Protein AF-A0A2P8VNL7-F1 (afdb_monomer)

Structure (mmCIF, N/CA/C/O backbone):
data_AF-A0A2P8VNL7-F1
#
_entry.id   AF-A0A2P8VNL7-F1
#
loop_
_atom_site.group_PDB
_atom_site.id
_atom_site.type_symbol
_atom_site.label_atom_id
_atom_site.label_alt_id
_atom_site.label_comp_id
_atom_site.label_asym_id
_atom_site.label_entity_id
_atom_site.label_seq_id
_atom_site.pdbx_PDB_ins_code
_atom_site.Cartn_x
_atom_site.Cartn_y
_atom_site.Cartn_z
_atom_site.occupancy
_atom_site.B_iso_or_equiv
_atom_site.auth_seq_id
_atom_site.auth_comp_id
_atom_site.auth_asym_id
_atom_site.auth_atom_id
_atom_site.pdbx_PDB_model_num
ATOM 1 N N . LEU A 1 1 ? 12.063 11.547 -8.878 1.00 63.16 1 LEU A N 1
ATOM 2 C CA . LEU A 1 1 ? 10.692 11.037 -8.623 1.00 63.16 1 LEU A CA 1
ATOM 3 C C . LEU A 1 1 ? 10.679 9.542 -8.289 1.00 63.16 1 LEU A C 1
ATOM 5 O O . LEU A 1 1 ? 10.219 9.213 -7.208 1.00 63.16 1 LEU A O 1
ATOM 9 N N . LEU A 1 2 ? 11.238 8.652 -9.124 1.00 71.00 2 LEU A N 1
ATOM 10 C CA . LEU A 1 2 ? 11.201 7.195 -8.876 1.00 71.00 2 LEU A CA 1
ATOM 11 C C . LEU A 1 2 ? 11.863 6.757 -7.552 1.00 71.00 2 LEU A C 1
ATOM 13 O O . LEU A 1 2 ? 11.246 6.028 -6.787 1.00 71.00 2 LEU A O 1
ATOM 17 N N . GLY A 1 3 ? 13.064 7.257 -7.230 1.00 72.56 3 GLY A N 1
ATOM 18 C CA . GLY A 1 3 ? 13.757 6.897 -5.979 1.00 72.56 3 GLY A CA 1
ATOM 19 C C . GLY A 1 3 ? 13.000 7.307 -4.708 1.00 72.56 3 GLY A C 1
ATOM 20 O O . GLY A 1 3 ? 12.830 6.500 -3.801 1.00 72.56 3 GLY A O 1
ATOM 21 N N . LEU A 1 4 ? 12.465 8.533 -4.665 1.00 81.38 4 LEU A N 1
ATOM 22 C CA . LEU A 1 4 ? 11.640 9.005 -3.542 1.00 81.38 4 LEU A CA 1
ATOM 23 C C . LEU A 1 4 ? 10.313 8.235 -3.436 1.00 81.38 4 LEU A C 1
ATOM 25 O O . LEU A 1 4 ? 9.850 7.958 -2.331 1.00 81.38 4 LEU A O 1
ATOM 29 N N . GLY A 1 5 ? 9.723 7.852 -4.573 1.00 82.56 5 GLY A N 1
ATOM 30 C CA . GLY A 1 5 ? 8.526 7.010 -4.614 1.00 82.56 5 GLY A CA 1
ATOM 31 C C . GLY A 1 5 ? 8.760 5.626 -4.004 1.00 82.56 5 GLY A C 1
ATOM 32 O O . GLY A 1 5 ? 7.959 5.166 -3.199 1.00 82.56 5 GLY A O 1
ATOM 33 N N . VAL A 1 6 ? 9.891 4.984 -4.311 1.00 82.12 6 VAL A N 1
ATOM 34 C CA . VAL A 1 6 ? 10.242 3.678 -3.726 1.00 82.12 6 VAL A CA 1
ATOM 35 C C . VAL A 1 6 ? 10.496 3.794 -2.222 1.00 82.12 6 VAL A C 1
ATOM 37 O O . VAL A 1 6 ? 9.969 2.994 -1.455 1.00 82.12 6 VAL A O 1
ATOM 40 N N . LEU A 1 7 ? 11.247 4.808 -1.780 1.00 87.19 7 LEU A N 1
ATOM 41 C CA . LEU A 1 7 ? 11.527 5.009 -0.353 1.00 87.19 7 LEU A CA 1
ATOM 42 C C . LEU A 1 7 ? 10.249 5.259 0.457 1.00 87.19 7 LEU A C 1
ATOM 44 O O . LEU A 1 7 ? 10.055 4.650 1.508 1.00 87.19 7 LEU A O 1
ATOM 48 N N . SER A 1 8 ? 9.357 6.113 -0.049 1.00 88.44 8 SER A N 1
ATOM 49 C CA . SER A 1 8 ? 8.062 6.364 0.593 1.00 88.44 8 SER A CA 1
ATOM 50 C C . SER A 1 8 ? 7.165 5.123 0.597 1.00 88.44 8 SER A C 1
ATOM 52 O O . SER A 1 8 ? 6.529 4.852 1.613 1.00 88.44 8 SER A O 1
ATOM 54 N N . ALA A 1 9 ? 7.168 4.320 -0.472 1.00 86.88 9 ALA A N 1
ATOM 55 C CA . ALA A 1 9 ? 6.425 3.061 -0.524 1.00 86.88 9 ALA A CA 1
ATOM 56 C C . ALA A 1 9 ? 6.937 2.030 0.497 1.00 86.88 9 ALA A C 1
ATOM 58 O O . ALA A 1 9 ? 6.132 1.367 1.148 1.00 86.88 9 ALA A O 1
ATOM 59 N N . ILE A 1 10 ? 8.258 1.926 0.684 1.00 88.62 10 ILE A N 1
ATOM 60 C CA . ILE A 1 10 ? 8.861 1.060 1.709 1.00 88.62 10 ILE A CA 1
ATOM 61 C C . ILE A 1 10 ? 8.469 1.538 3.110 1.00 88.62 10 ILE A C 1
ATOM 63 O O . ILE A 1 10 ? 8.011 0.733 3.919 1.00 88.62 10 ILE A O 1
ATOM 67 N N . ALA A 1 11 ? 8.602 2.837 3.391 1.00 92.94 11 ALA A N 1
ATOM 68 C CA . ALA A 1 11 ? 8.217 3.400 4.683 1.00 92.94 11 ALA A CA 1
ATOM 69 C C . ALA A 1 11 ? 6.728 3.152 4.986 1.00 92.94 11 ALA A C 1
ATOM 71 O O . ALA A 1 11 ? 6.388 2.678 6.068 1.00 92.94 11 ALA A O 1
ATOM 72 N N . ALA A 1 12 ? 5.850 3.387 4.007 1.00 90.50 12 ALA A N 1
ATOM 73 C CA . ALA A 1 12 ? 4.421 3.117 4.132 1.00 90.50 12 ALA A CA 1
ATOM 74 C C . ALA A 1 12 ? 4.126 1.627 4.374 1.00 90.50 12 ALA A C 1
ATOM 76 O O . ALA A 1 12 ? 3.293 1.299 5.216 1.00 90.50 12 ALA A O 1
ATOM 77 N N . ALA A 1 13 ? 4.826 0.721 3.684 1.00 90.50 13 ALA A N 1
ATOM 78 C CA . ALA A 1 13 ? 4.655 -0.719 3.860 1.00 90.50 13 ALA A CA 1
ATOM 79 C C . ALA A 1 13 ? 5.070 -1.192 5.260 1.00 90.50 13 ALA A C 1
ATOM 81 O O . ALA A 1 13 ? 4.379 -2.023 5.847 1.00 90.50 13 ALA A O 1
ATOM 82 N N . ILE A 1 14 ? 6.161 -0.647 5.810 1.00 94.44 14 ILE A N 1
ATOM 83 C CA . ILE A 1 14 ? 6.613 -0.959 7.173 1.00 94.44 14 ILE A CA 1
ATOM 84 C C . ILE A 1 14 ? 5.563 -0.510 8.189 1.00 94.44 14 ILE A C 1
ATOM 86 O O . ILE A 1 14 ? 5.138 -1.315 9.017 1.00 94.44 14 ILE A O 1
ATOM 90 N N . THR A 1 15 ? 5.111 0.743 8.102 1.00 93.69 15 THR A N 1
ATOM 91 C CA . THR A 1 15 ? 4.103 1.279 9.026 1.00 93.69 15 THR A CA 1
ATOM 92 C C . THR A 1 15 ? 2.782 0.515 8.917 1.00 93.69 15 THR A C 1
ATOM 94 O O . THR A 1 15 ? 2.267 0.046 9.927 1.00 93.69 15 THR A O 1
ATOM 97 N N . GLY A 1 16 ? 2.272 0.291 7.701 1.00 91.38 16 GLY A N 1
ATOM 98 C CA . GLY A 1 16 ? 1.023 -0.447 7.493 1.00 91.38 16 GLY A CA 1
ATOM 99 C C . GLY A 1 16 ? 1.092 -1.901 7.973 1.00 91.38 16 GLY A C 1
ATOM 100 O O . GLY A 1 16 ? 0.139 -2.408 8.563 1.00 91.38 16 GLY A O 1
ATOM 101 N N . MET A 1 17 ? 2.236 -2.570 7.790 1.00 93.94 17 MET A N 1
ATOM 102 C CA . MET A 1 17 ? 2.456 -3.915 8.328 1.00 93.94 17 MET A CA 1
ATOM 103 C C . MET A 1 17 ? 2.504 -3.915 9.858 1.00 93.94 17 MET A C 1
ATOM 105 O O . MET A 1 17 ? 1.885 -4.777 10.486 1.00 93.94 17 MET A O 1
ATOM 109 N N . ALA A 1 18 ? 3.202 -2.951 10.463 1.00 95.06 18 ALA A N 1
ATOM 110 C CA . ALA A 1 18 ? 3.245 -2.806 11.913 1.00 95.06 18 ALA A CA 1
ATOM 111 C C . ALA A 1 18 ? 1.834 -2.606 12.486 1.00 95.06 18 ALA A C 1
ATOM 113 O O . ALA A 1 18 ? 1.458 -3.309 13.423 1.00 95.06 18 ALA A O 1
ATOM 114 N N . ASP A 1 19 ? 1.021 -1.737 11.886 1.00 91.94 19 ASP A N 1
ATOM 115 C CA . ASP A 1 19 ? -0.367 -1.512 12.304 1.00 91.94 19 ASP A CA 1
ATOM 116 C C . ASP A 1 19 ? -1.218 -2.778 12.153 1.00 91.94 19 ASP A C 1
ATOM 118 O O . ASP A 1 19 ? -1.934 -3.174 13.075 1.00 91.94 19 ASP A O 1
ATOM 122 N N . PHE A 1 20 ? -1.105 -3.479 11.024 1.00 94.19 20 PHE A N 1
ATOM 123 C CA . PHE A 1 20 ? -1.865 -4.705 10.788 1.00 94.19 20 PHE A CA 1
ATOM 124 C C . PHE A 1 20 ? -1.529 -5.822 11.786 1.00 94.19 20 PHE A C 1
ATOM 126 O O . PHE A 1 20 ? -2.421 -6.562 12.217 1.00 94.19 20 PHE A O 1
ATOM 133 N N . ILE A 1 21 ? -0.260 -5.942 12.190 1.00 95.25 21 ILE A N 1
ATOM 134 C CA . ILE A 1 21 ? 0.195 -6.908 13.201 1.00 95.25 21 ILE A CA 1
ATOM 135 C C . ILE A 1 21 ? -0.206 -6.462 14.614 1.00 95.25 21 ILE A C 1
ATOM 137 O O . ILE A 1 21 ? -0.670 -7.282 15.413 1.00 95.25 21 ILE A O 1
ATOM 141 N N . ASN A 1 22 ? -0.092 -5.175 14.929 1.00 94.12 22 ASN A N 1
ATOM 142 C CA . ASN A 1 22 ? -0.319 -4.668 16.283 1.00 94.12 22 ASN A CA 1
ATOM 143 C C . ASN 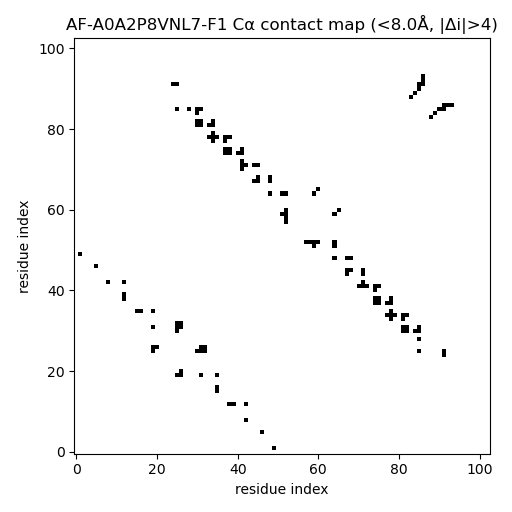A 1 22 ? -1.791 -4.382 16.600 1.00 94.12 22 ASN A C 1
ATOM 145 O O . ASN A 1 22 ? -2.138 -4.277 17.774 1.00 94.12 22 ASN A O 1
ATOM 149 N N . ILE A 1 23 ? -2.672 -4.300 15.597 1.00 93.88 23 ILE A N 1
ATOM 150 C CA . ILE A 1 23 ? -4.100 -4.012 15.782 1.00 93.88 23 ILE A CA 1
ATOM 151 C C . ILE A 1 23 ? -4.935 -5.264 15.454 1.00 93.88 23 ILE A C 1
ATOM 153 O O . ILE A 1 23 ? -5.337 -5.468 14.305 1.00 93.88 23 ILE A O 1
ATOM 157 N N . PRO A 1 24 ? -5.289 -6.103 16.451 1.00 93.38 24 PRO A N 1
ATOM 158 C CA . PRO A 1 24 ? -6.099 -7.303 16.227 1.00 93.38 24 PRO A CA 1
ATOM 159 C C . PRO A 1 24 ? -7.437 -7.014 15.541 1.00 93.38 24 PRO A C 1
ATOM 161 O O . PRO A 1 24 ? -7.885 -7.798 14.706 1.00 93.38 24 PRO A O 1
ATOM 164 N N . ARG A 1 25 ? -8.050 -5.858 15.841 1.00 93.06 25 ARG A N 1
ATOM 165 C CA . ARG A 1 25 ? -9.325 -5.428 15.241 1.00 93.06 25 ARG A CA 1
ATOM 166 C C . ARG A 1 25 ? -9.238 -5.299 13.717 1.00 93.06 25 ARG A C 1
ATOM 168 O O . ARG A 1 25 ? -10.233 -5.558 13.048 1.00 93.06 25 ARG A O 1
ATOM 175 N N . ALA A 1 26 ? -8.072 -4.949 13.162 1.00 93.56 26 ALA A N 1
ATOM 176 C CA . ALA A 1 26 ? -7.868 -4.897 11.716 1.00 93.56 26 ALA A CA 1
ATOM 177 C C . ALA A 1 26 ? -7.932 -6.306 11.102 1.00 93.56 26 ALA A C 1
ATOM 179 O O . ALA A 1 26 ? -8.626 -6.522 10.113 1.00 93.56 26 ALA A O 1
ATOM 180 N N . ARG A 1 27 ? -7.297 -7.298 11.740 1.00 95.56 27 ARG A N 1
ATOM 181 C CA . ARG A 1 27 ? -7.258 -8.694 11.255 1.00 95.56 27 ARG A CA 1
ATOM 182 C C . ARG A 1 27 ? -8.569 -9.456 11.423 1.00 95.56 27 ARG A C 1
ATOM 184 O O . ARG A 1 27 ? -8.772 -10.468 10.760 1.00 95.56 27 ARG A O 1
ATOM 191 N N . GLN A 1 28 ? -9.458 -8.980 12.290 1.00 95.56 28 GLN A N 1
ATOM 192 C CA . GLN A 1 28 ? -10.800 -9.541 12.482 1.00 95.56 28 GLN A CA 1
ATOM 193 C C . GLN A 1 28 ? -11.788 -9.127 11.380 1.00 95.56 28 GLN A C 1
ATOM 195 O O . GLN A 1 28 ? -12.925 -9.597 11.364 1.00 95.56 28 GLN A O 1
ATOM 200 N N . ARG A 1 29 ? -11.396 -8.222 10.475 1.00 94.69 29 ARG A N 1
ATOM 201 C CA . ARG A 1 29 ? -12.261 -7.698 9.414 1.00 94.69 29 ARG A CA 1
ATOM 202 C C . ARG A 1 29 ? -11.702 -8.062 8.048 1.00 94.69 29 ARG A C 1
ATOM 204 O O . ARG A 1 29 ? -10.514 -7.885 7.790 1.00 94.69 29 ARG A O 1
ATOM 211 N N . THR A 1 30 ? -12.580 -8.475 7.136 1.00 96.38 30 THR A N 1
ATOM 212 C CA . THR A 1 30 ? -12.220 -8.718 5.731 1.00 96.38 30 THR A CA 1
ATOM 213 C C . THR A 1 30 ? -11.612 -7.474 5.086 1.00 96.38 30 THR A C 1
ATOM 215 O O . THR A 1 30 ? -10.644 -7.596 4.347 1.00 96.38 30 THR A O 1
ATOM 218 N N . ALA A 1 31 ? -12.102 -6.278 5.437 1.00 96.19 31 ALA A N 1
ATOM 219 C CA . ALA A 1 31 ? -11.534 -5.010 4.981 1.00 96.19 31 ALA A CA 1
ATOM 220 C C . ALA A 1 31 ? -10.047 -4.850 5.358 1.00 96.19 31 ALA A C 1
ATOM 222 O O . ALA A 1 31 ? -9.277 -4.333 4.558 1.00 96.19 31 ALA A O 1
ATOM 223 N N . GLY A 1 32 ? -9.613 -5.347 6.524 1.00 96.31 32 GLY A N 1
ATOM 224 C CA . GLY A 1 32 ? -8.206 -5.306 6.945 1.00 96.31 32 GLY A CA 1
ATOM 225 C C . GLY A 1 32 ? -7.309 -6.177 6.080 1.00 96.31 32 GLY A C 1
ATOM 226 O O . GLY A 1 32 ? -6.273 -5.722 5.599 1.00 96.31 32 GLY A O 1
ATOM 227 N N . TRP A 1 33 ? -7.734 -7.415 5.827 1.00 97.62 33 TRP A N 1
ATOM 228 C CA . TRP A 1 33 ? -7.016 -8.320 4.928 1.00 97.62 33 TRP A CA 1
ATOM 229 C C . TRP A 1 33 ? -7.018 -7.821 3.480 1.00 97.62 33 TRP A C 1
ATOM 231 O O . TRP A 1 33 ? -5.979 -7.871 2.826 1.00 97.62 33 TRP A O 1
ATOM 241 N N . ALA A 1 34 ? -8.148 -7.296 2.995 1.00 97.56 34 ALA A N 1
ATOM 242 C CA . ALA A 1 34 ? -8.261 -6.724 1.656 1.00 97.56 34 ALA A CA 1
ATOM 243 C C . ALA A 1 34 ? -7.333 -5.513 1.482 1.00 97.56 34 ALA A C 1
ATOM 245 O O . ALA A 1 34 ? -6.562 -5.473 0.525 1.00 97.56 34 ALA A O 1
ATOM 246 N N . HIS A 1 35 ? -7.346 -4.574 2.434 1.00 96.31 35 HIS A N 1
ATOM 247 C CA . HIS A 1 35 ? -6.443 -3.423 2.453 1.00 96.31 35 HIS A CA 1
ATOM 248 C C . HIS A 1 35 ? -4.973 -3.862 2.367 1.00 96.31 35 HIS A C 1
ATOM 250 O O . HIS A 1 35 ? -4.251 -3.427 1.470 1.00 96.31 35 HIS A O 1
ATOM 256 N N . MET A 1 36 ? -4.544 -4.791 3.230 1.00 96.12 36 MET A N 1
ATOM 257 C CA . MET A 1 36 ? -3.158 -5.270 3.231 1.00 96.12 36 MET A CA 1
ATOM 258 C C . MET A 1 36 ? -2.764 -5.997 1.948 1.00 96.12 36 MET A C 1
ATOM 260 O O . MET A 1 36 ? -1.697 -5.726 1.398 1.00 96.12 36 MET A O 1
ATOM 264 N N . ALA A 1 37 ? -3.609 -6.898 1.445 1.00 97.19 37 ALA A N 1
ATOM 265 C CA . ALA A 1 37 ? -3.317 -7.649 0.227 1.00 97.19 37 ALA A CA 1
ATOM 266 C C . ALA A 1 37 ? -3.185 -6.725 -0.994 1.00 97.19 37 ALA A C 1
ATOM 268 O O . ALA A 1 37 ? -2.244 -6.868 -1.778 1.00 97.19 37 ALA A O 1
ATOM 269 N N . LEU A 1 38 ? -4.080 -5.740 -1.125 1.00 97.12 38 LEU A N 1
ATOM 270 C CA . LEU A 1 38 ? -4.024 -4.748 -2.199 1.00 97.12 38 LEU A CA 1
ATOM 271 C C . LEU A 1 38 ? -2.766 -3.883 -2.102 1.00 97.12 38 LEU A C 1
ATOM 273 O O . LEU A 1 38 ? -2.122 -3.634 -3.121 1.00 97.12 38 LEU A O 1
ATOM 277 N N . HIS A 1 39 ? -2.377 -3.468 -0.892 1.00 95.31 39 HIS A N 1
ATOM 278 C CA . HIS A 1 39 ? -1.164 -2.675 -0.694 1.00 95.31 39 HIS A CA 1
ATOM 279 C C . HIS A 1 39 ? 0.115 -3.457 -1.021 1.00 95.31 39 HIS A C 1
ATOM 281 O O . HIS A 1 39 ? 0.994 -2.927 -1.704 1.00 95.31 39 HIS A O 1
ATOM 287 N N . VAL A 1 40 ? 0.210 -4.719 -0.588 1.00 95.19 40 VAL A N 1
ATOM 288 C CA . VAL A 1 40 ? 1.339 -5.605 -0.919 1.00 95.19 40 VAL A CA 1
ATOM 289 C C . VAL A 1 40 ? 1.400 -5.857 -2.426 1.00 95.19 40 VAL A C 1
ATOM 291 O O . VAL A 1 40 ? 2.470 -5.734 -3.022 1.00 95.19 40 VAL A O 1
ATOM 294 N N . GLY A 1 41 ? 0.260 -6.133 -3.065 1.00 96.00 41 GLY A N 1
ATOM 295 C CA . GLY A 1 41 ? 0.183 -6.293 -4.518 1.00 96.00 41 GLY A CA 1
ATOM 296 C C . GLY A 1 41 ? 0.637 -5.039 -5.272 1.00 96.00 41 GLY A C 1
ATOM 297 O O . GLY A 1 41 ? 1.449 -5.130 -6.194 1.00 96.00 41 GLY A O 1
ATOM 298 N N . ALA A 1 42 ? 0.184 -3.857 -4.842 1.00 95.62 42 ALA A N 1
ATOM 299 C CA . ALA A 1 42 ? 0.599 -2.580 -5.419 1.00 95.62 42 ALA A CA 1
ATOM 300 C C . ALA A 1 42 ? 2.107 -2.330 -5.259 1.00 95.62 42 ALA A C 1
ATOM 302 O O . ALA A 1 42 ? 2.748 -1.861 -6.203 1.00 95.62 42 ALA A O 1
ATOM 303 N N . LEU A 1 43 ? 2.692 -2.672 -4.105 1.00 92.75 43 LEU A N 1
ATOM 304 C CA . LEU A 1 43 ? 4.132 -2.550 -3.870 1.00 92.75 43 LEU A CA 1
ATOM 305 C C . LEU A 1 43 ? 4.933 -3.466 -4.805 1.00 92.75 43 LEU A C 1
ATOM 307 O O . LEU A 1 43 ? 5.852 -2.997 -5.475 1.00 92.75 43 LEU A O 1
ATOM 311 N N . VAL A 1 44 ? 4.558 -4.746 -4.900 1.00 94.56 44 VAL A N 1
ATOM 312 C CA . VAL A 1 44 ? 5.227 -5.72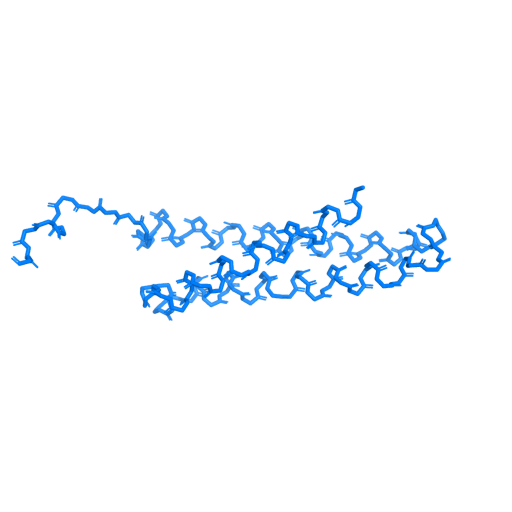3 -5.779 1.00 94.56 44 VAL A CA 1
ATOM 313 C C . VAL A 1 44 ? 5.177 -5.268 -7.238 1.00 94.56 44 VAL A C 1
ATOM 315 O O . VAL A 1 44 ? 6.210 -5.221 -7.906 1.00 94.56 44 VAL A O 1
ATOM 318 N N . LEU A 1 45 ? 4.002 -4.861 -7.726 1.00 94.31 45 LEU A N 1
ATOM 319 C CA . LEU A 1 45 ? 3.852 -4.367 -9.097 1.00 94.31 45 LEU A CA 1
ATOM 320 C C . LEU A 1 45 ? 4.618 -3.062 -9.339 1.00 94.31 45 LEU A C 1
ATOM 322 O O . LEU A 1 45 ? 5.164 -2.872 -10.424 1.00 94.31 45 LEU A O 1
ATOM 326 N N . SER A 1 46 ? 4.710 -2.185 -8.337 1.00 91.75 46 SER A N 1
ATOM 327 C CA . SER A 1 46 ? 5.513 -0.960 -8.427 1.00 91.75 46 SER A CA 1
ATOM 328 C C . SER A 1 46 ? 7.004 -1.268 -8.552 1.00 91.75 46 SER A C 1
ATOM 330 O O . SER A 1 46 ? 7.681 -0.662 -9.381 1.00 91.75 46 SER A O 1
ATOM 332 N N . ILE A 1 47 ? 7.515 -2.236 -7.784 1.00 91.12 47 ILE A N 1
ATOM 333 C CA . ILE A 1 47 ? 8.912 -2.686 -7.878 1.00 91.12 47 ILE A CA 1
ATOM 334 C C . ILE A 1 47 ? 9.185 -3.268 -9.269 1.00 91.12 47 ILE A C 1
ATOM 336 O O . ILE A 1 47 ? 10.156 -2.873 -9.911 1.00 91.12 47 ILE A O 1
ATOM 340 N N . ILE A 1 48 ? 8.299 -4.135 -9.773 1.00 91.50 48 ILE A N 1
ATOM 341 C CA . ILE A 1 48 ? 8.403 -4.689 -11.133 1.00 91.50 48 ILE A CA 1
ATOM 342 C C . ILE A 1 48 ? 8.430 -3.563 -12.173 1.00 91.50 48 ILE A C 1
ATOM 344 O O . ILE A 1 48 ? 9.286 -3.556 -13.054 1.00 91.50 48 ILE A O 1
ATOM 348 N N . ASN A 1 49 ? 7.535 -2.580 -12.050 1.00 90.38 49 ASN A N 1
ATOM 349 C CA . ASN A 1 49 ? 7.461 -1.436 -12.958 1.00 90.38 49 ASN A CA 1
ATOM 350 C C . ASN A 1 49 ? 8.776 -0.631 -12.973 1.00 90.38 49 ASN A C 1
ATOM 352 O O . ASN A 1 49 ? 9.271 -0.284 -14.044 1.00 90.38 49 ASN A O 1
ATOM 356 N N . VAL A 1 50 ? 9.384 -0.395 -11.806 1.00 88.62 50 VAL A N 1
ATOM 357 C CA . VAL A 1 50 ? 10.684 0.289 -11.698 1.00 88.62 50 VAL A CA 1
ATOM 358 C C . VAL A 1 50 ? 11.814 -0.542 -12.310 1.00 88.62 50 VAL A C 1
ATOM 360 O O . VAL A 1 50 ? 12.618 0.011 -13.057 1.00 88.62 50 VAL A O 1
ATOM 363 N N . ILE A 1 51 ? 11.865 -1.853 -12.046 1.00 89.25 51 ILE A N 1
ATOM 364 C CA . ILE A 1 51 ? 12.890 -2.753 -12.604 1.00 89.25 51 ILE A CA 1
ATOM 365 C C . ILE A 1 51 ? 12.823 -2.768 -14.135 1.00 89.25 51 ILE A C 1
ATOM 367 O O . ILE A 1 51 ? 13.852 -2.619 -14.792 1.00 89.25 51 ILE A O 1
ATOM 371 N N . LEU A 1 52 ? 11.620 -2.871 -14.710 1.00 87.81 52 LEU A N 1
ATOM 372 C CA . LEU A 1 52 ? 11.420 -2.853 -16.165 1.00 87.81 52 LEU A CA 1
ATOM 373 C C . LEU A 1 52 ? 11.910 -1.553 -16.818 1.00 87.81 52 LEU A C 1
ATOM 375 O O . LEU A 1 52 ? 12.317 -1.561 -17.975 1.00 87.81 52 LEU A O 1
ATOM 379 N N . ARG A 1 53 ? 11.891 -0.440 -16.079 1.00 86.12 53 ARG A N 1
ATOM 380 C CA . ARG A 1 53 ? 12.320 0.881 -16.557 1.00 86.12 53 ARG A CA 1
ATOM 381 C C . ARG A 1 53 ? 13.777 1.206 -16.232 1.00 86.12 53 ARG A C 1
ATOM 383 O O . ARG A 1 53 ? 14.236 2.279 -16.604 1.00 86.12 53 ARG A O 1
ATOM 390 N N . TRP A 1 54 ? 14.505 0.335 -15.532 1.00 84.12 54 TRP A N 1
ATOM 391 C CA . TRP A 1 54 ? 15.829 0.671 -14.996 1.00 84.12 54 TRP A CA 1
ATOM 392 C C . TRP A 1 54 ? 16.886 0.895 -16.090 1.00 84.12 54 TRP A C 1
ATOM 394 O O . TRP A 1 54 ? 17.724 1.781 -15.955 1.00 84.12 54 TRP A O 1
ATOM 404 N N . GLY A 1 55 ? 16.837 0.110 -17.173 1.00 82.44 55 GLY A N 1
ATOM 405 C CA . GLY A 1 55 ? 17.784 0.199 -18.296 1.00 82.44 55 GLY A CA 1
ATOM 406 C C . GLY A 1 55 ? 17.328 1.090 -19.455 1.00 82.44 55 GLY A C 1
ATOM 407 O O . GLY A 1 55 ? 18.166 1.669 -20.138 1.00 82.44 55 GLY A O 1
ATOM 408 N N . ASP A 1 56 ? 16.017 1.234 -19.654 1.00 84.25 56 ASP A N 1
ATOM 409 C CA . ASP A 1 56 ? 15.430 2.123 -20.663 1.00 84.25 56 ASP A CA 1
ATOM 410 C C . ASP A 1 56 ? 14.194 2.844 -20.091 1.00 84.25 56 ASP A C 1
ATOM 412 O O . ASP A 1 56 ? 13.049 2.431 -20.309 1.00 84.25 56 ASP A O 1
ATOM 416 N N . PRO A 1 57 ? 14.403 3.927 -19.320 1.00 79.06 57 PRO A N 1
ATOM 417 C CA . PRO A 1 57 ? 13.314 4.625 -18.646 1.00 79.06 57 PRO A CA 1
ATOM 418 C C . PRO A 1 57 ? 12.291 5.241 -19.602 1.00 79.06 57 PRO A C 1
ATOM 420 O O . PRO A 1 57 ? 11.149 5.449 -19.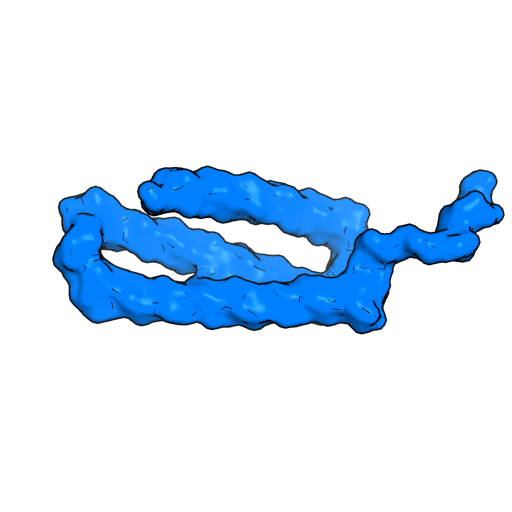190 1.00 79.06 57 PRO A O 1
ATOM 423 N N . ALA A 1 58 ? 12.701 5.559 -20.837 1.00 80.19 58 ALA A N 1
ATOM 424 C CA . ALA A 1 58 ? 11.889 6.248 -21.836 1.00 80.19 58 ALA A CA 1
ATOM 425 C C . ALA A 1 58 ? 11.148 5.268 -22.758 1.00 80.19 58 ALA A C 1
ATOM 427 O O . ALA A 1 58 ? 9.947 5.433 -22.981 1.00 80.19 58 ALA A O 1
ATOM 428 N N . GLY A 1 59 ? 11.818 4.223 -23.248 1.00 79.12 59 GLY A N 1
ATOM 429 C CA . GLY A 1 59 ? 11.195 3.217 -24.110 1.00 79.12 59 GLY A CA 1
ATOM 430 C C . GLY A 1 59 ? 10.251 2.280 -23.359 1.00 79.12 59 GLY A C 1
ATOM 431 O O . GLY A 1 59 ? 9.241 1.854 -23.914 1.00 79.12 59 GLY A O 1
ATOM 432 N N . ALA A 1 60 ? 10.477 2.040 -22.063 1.00 78.31 60 ALA A N 1
ATOM 433 C CA . ALA A 1 60 ? 9.602 1.188 -21.253 1.00 78.31 60 ALA A CA 1
ATOM 434 C C . ALA A 1 60 ? 8.330 1.900 -20.734 1.00 78.31 60 ALA A C 1
ATOM 436 O O . ALA A 1 60 ? 7.527 1.295 -20.015 1.00 78.31 60 ALA A O 1
ATOM 437 N N . ILE A 1 61 ? 8.114 3.182 -21.076 1.00 81.62 61 ILE A N 1
ATOM 438 C CA . ILE A 1 61 ? 6.916 3.934 -20.658 1.00 81.62 61 ILE A CA 1
ATOM 439 C C . ILE A 1 61 ? 5.656 3.364 -21.313 1.00 81.62 61 ILE A C 1
ATOM 441 O O . ILE A 1 61 ? 4.650 3.179 -20.622 1.00 81.62 61 ILE A O 1
ATOM 445 N N . LEU A 1 62 ? 5.701 3.074 -22.615 1.00 86.62 62 LEU A N 1
ATOM 446 C CA . LEU A 1 62 ? 4.543 2.632 -23.388 1.00 86.62 62 LEU A CA 1
ATOM 447 C C . LEU A 1 62 ? 4.824 1.316 -24.125 1.00 86.62 62 LEU A C 1
ATOM 449 O O . LEU A 1 62 ? 5.898 1.167 -24.696 1.00 86.62 62 LEU A O 1
ATOM 453 N N . PRO A 1 63 ? 3.855 0.378 -24.169 1.00 85.94 63 PRO A N 1
ATOM 454 C CA . PRO A 1 63 ? 2.558 0.403 -23.475 1.00 85.94 63 PRO A CA 1
ATOM 455 C C . PRO A 1 63 ? 2.623 -0.149 -22.037 1.00 85.94 63 PRO A C 1
ATOM 457 O O . PRO A 1 63 ? 1.794 0.198 -21.197 1.00 85.94 63 PRO A O 1
ATOM 460 N N . VAL A 1 64 ? 3.610 -1.001 -21.743 1.00 88.06 64 VAL A N 1
ATOM 461 C CA . VAL A 1 64 ? 3.655 -1.828 -20.523 1.00 88.06 64 VAL A CA 1
ATOM 462 C C . VAL A 1 64 ? 3.743 -0.981 -19.257 1.00 88.06 64 VAL A C 1
ATOM 464 O O . VAL A 1 64 ? 3.004 -1.213 -18.299 1.00 88.06 64 VAL A O 1
ATOM 467 N N . GLY A 1 65 ? 4.611 0.030 -19.262 1.00 89.00 65 GLY A N 1
ATOM 468 C CA . GLY A 1 65 ? 4.801 0.905 -18.119 1.00 89.00 65 GLY A CA 1
ATOM 469 C C . GLY A 1 65 ? 3.521 1.631 -17.702 1.00 89.00 65 GLY A C 1
ATOM 470 O O . GLY A 1 65 ? 3.240 1.699 -16.505 1.00 89.00 65 GLY A O 1
ATOM 471 N N . LEU A 1 66 ? 2.752 2.155 -18.662 1.00 90.75 66 LEU A N 1
ATOM 472 C CA . LEU A 1 66 ? 1.485 2.849 -18.419 1.00 90.75 66 LEU A CA 1
ATOM 473 C C . LEU A 1 66 ? 0.413 1.904 -17.873 1.00 90.75 66 LEU A C 1
ATOM 475 O O . LEU A 1 66 ? -0.239 2.241 -16.887 1.00 90.75 66 LEU A O 1
ATOM 479 N N . VAL A 1 67 ? 0.256 0.717 -18.466 1.00 94.25 67 VAL A N 1
ATOM 480 C CA . VAL A 1 67 ? -0.722 -0.278 -17.994 1.00 94.25 67 VAL A CA 1
ATOM 481 C C . VAL A 1 67 ? -0.424 -0.682 -16.553 1.00 94.25 67 VAL A C 1
ATOM 483 O O . VAL A 1 67 ? -1.314 -0.636 -15.707 1.00 94.25 67 VAL A O 1
ATOM 486 N N . LEU A 1 68 ? 0.834 -1.005 -16.240 1.00 93.19 68 LEU A N 1
ATOM 487 C CA . LEU A 1 68 ? 1.233 -1.341 -14.873 1.00 93.19 68 LEU A CA 1
ATOM 488 C C . LEU A 1 68 ? 0.994 -0.177 -13.906 1.00 93.19 68 LEU A C 1
ATOM 490 O O . LEU A 1 68 ? 0.543 -0.404 -12.787 1.00 93.19 68 LEU A O 1
ATOM 494 N N . SER A 1 69 ? 1.264 1.063 -14.324 1.00 92.00 69 SER A N 1
ATOM 495 C CA . SER A 1 69 ? 0.982 2.243 -13.502 1.00 92.00 69 SER A CA 1
ATOM 496 C C . SER A 1 69 ? -0.514 2.395 -13.218 1.00 92.00 69 SER A C 1
ATOM 498 O O . SER A 1 69 ? -0.879 2.617 -12.068 1.00 92.00 69 SER A O 1
ATOM 500 N N . LEU A 1 70 ? -1.383 2.205 -14.216 1.00 96.06 70 LEU A N 1
ATOM 501 C CA . LEU A 1 70 ? -2.837 2.253 -14.030 1.00 96.06 70 LEU A CA 1
ATOM 502 C C . LEU A 1 70 ? -3.338 1.149 -13.092 1.00 96.06 70 LEU A C 1
ATOM 504 O O . LEU A 1 70 ? -4.163 1.420 -12.221 1.00 96.06 70 LEU A O 1
ATOM 508 N N . VAL A 1 71 ? -2.813 -0.072 -13.227 1.00 97.62 71 VAL A N 1
ATOM 509 C CA . VAL A 1 71 ? -3.150 -1.187 -12.329 1.00 97.62 71 VAL A CA 1
ATOM 510 C C . VAL A 1 71 ? -2.737 -0.863 -10.896 1.00 97.62 71 VAL A C 1
ATOM 512 O O . VAL A 1 71 ? -3.558 -0.977 -9.990 1.00 97.62 71 VAL A O 1
ATOM 515 N N . VAL A 1 72 ? -1.500 -0.401 -10.682 1.00 95.81 72 VAL 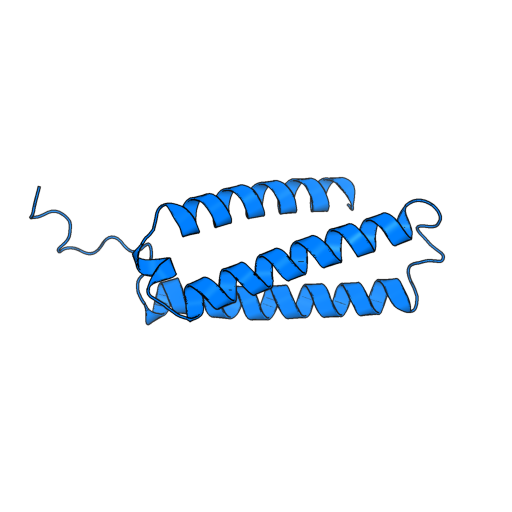A N 1
ATOM 516 C CA . VAL A 1 72 ? -1.023 0.017 -9.354 1.00 95.81 72 VAL A CA 1
ATOM 517 C C . VAL A 1 72 ? -1.915 1.116 -8.777 1.00 95.81 72 VAL A C 1
ATOM 519 O O . VAL A 1 72 ? -2.359 0.995 -7.638 1.00 95.81 72 VAL A O 1
ATOM 522 N N . SER A 1 73 ? -2.231 2.158 -9.550 1.00 96.31 73 SER A N 1
ATOM 523 C CA . SER A 1 73 ? -3.127 3.229 -9.104 1.00 96.31 73 SER A CA 1
ATOM 524 C C . SER A 1 73 ? -4.516 2.706 -8.732 1.00 96.31 73 SER A C 1
ATOM 526 O O . SER A 1 73 ? -5.049 3.094 -7.695 1.00 96.31 73 SER A O 1
ATOM 528 N N . GLY A 1 74 ? -5.083 1.788 -9.519 1.00 98.44 74 GLY A N 1
ATOM 529 C CA . GLY A 1 74 ? -6.362 1.145 -9.210 1.00 98.44 74 GLY A CA 1
ATOM 530 C C . GLY A 1 74 ? -6.323 0.339 -7.909 1.00 98.44 74 GLY A C 1
ATOM 531 O O . GLY A 1 74 ? -7.222 0.470 -7.078 1.00 98.44 74 GLY A O 1
ATOM 532 N N . LEU A 1 75 ? -5.256 -0.434 -7.687 1.00 97.94 75 LEU A N 1
ATOM 533 C CA . LEU A 1 75 ? -5.054 -1.179 -6.440 1.00 97.94 75 LEU A CA 1
ATOM 534 C C . LEU A 1 75 ? -4.924 -0.246 -5.233 1.00 97.94 75 LEU A C 1
ATOM 536 O O . LEU A 1 75 ? -5.502 -0.529 -4.187 1.00 97.94 75 LEU A O 1
ATOM 540 N N . LEU A 1 76 ? -4.206 0.873 -5.372 1.00 96.38 76 LEU A N 1
ATOM 541 C CA . LEU A 1 76 ? -4.066 1.868 -4.306 1.00 96.38 76 LEU A CA 1
ATOM 542 C C . LEU A 1 76 ? -5.395 2.566 -3.993 1.00 96.38 76 LEU A C 1
ATOM 544 O O . LEU A 1 76 ? -5.708 2.758 -2.821 1.00 96.38 76 LEU A O 1
ATOM 548 N N . LEU A 1 77 ? -6.206 2.891 -5.006 1.00 98.25 77 LEU A N 1
ATOM 549 C CA . LEU A 1 77 ? -7.548 3.451 -4.805 1.00 98.25 77 LEU A CA 1
ATOM 550 C C . LEU A 1 77 ? -8.466 2.465 -4.075 1.00 98.25 77 LEU A C 1
ATOM 552 O O . LEU A 1 77 ? -9.108 2.830 -3.089 1.00 98.25 77 LEU A O 1
ATOM 556 N N . ALA A 1 78 ? -8.489 1.205 -4.518 1.00 98.31 78 ALA A N 1
ATOM 557 C CA . ALA A 1 78 ? -9.255 0.150 -3.860 1.00 98.31 78 ALA A CA 1
ATOM 558 C C . ALA A 1 78 ? -8.771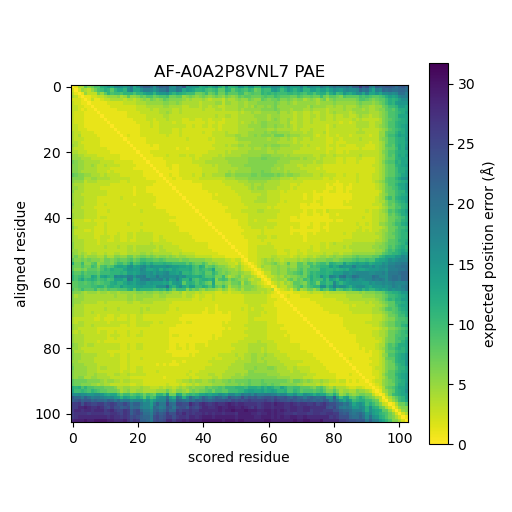 -0.082 -2.418 1.00 98.31 78 ALA A C 1
ATOM 560 O O . ALA A 1 78 ? -9.579 -0.188 -1.497 1.00 98.31 78 ALA A O 1
ATOM 561 N N . SER A 1 79 ? -7.454 -0.096 -2.201 1.00 97.00 79 SER A N 1
ATOM 562 C CA . SER A 1 79 ? -6.858 -0.198 -0.868 1.00 97.00 79 SER A CA 1
ATOM 563 C C . SER A 1 79 ? -7.280 0.971 0.027 1.00 97.00 79 SER A C 1
ATOM 565 O O . SER A 1 79 ? -7.705 0.754 1.164 1.00 97.00 79 SER A O 1
ATOM 567 N N . GLY A 1 80 ? -7.243 2.201 -0.496 1.00 96.00 80 GLY A N 1
ATOM 568 C CA . GLY A 1 80 ? -7.691 3.405 0.205 1.00 96.00 80 GLY A CA 1
ATOM 569 C C . GLY A 1 80 ? -9.158 3.330 0.632 1.00 96.00 80 GLY A C 1
ATOM 570 O O . GLY A 1 80 ? -9.486 3.722 1.751 1.00 96.00 80 GLY A O 1
ATOM 571 N N . TRP A 1 81 ? -10.025 2.743 -0.200 1.00 98.12 81 TRP A N 1
ATOM 572 C CA . TRP A 1 81 ? -11.425 2.495 0.156 1.00 98.12 81 TRP A CA 1
ATOM 573 C C . TRP A 1 81 ? -11.560 1.578 1.379 1.00 98.12 81 TRP A C 1
ATOM 575 O O . T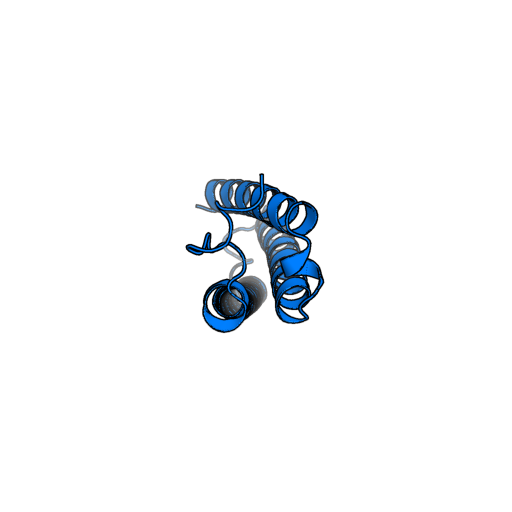RP A 1 81 ? -12.237 1.935 2.343 1.00 98.12 81 TRP A O 1
ATOM 585 N N . PHE A 1 82 ? -10.871 0.432 1.392 1.00 97.56 82 PHE A N 1
ATOM 586 C CA . PHE A 1 82 ? -10.899 -0.488 2.537 1.00 97.56 82 PHE A CA 1
ATOM 587 C C . PHE A 1 82 ? -10.247 0.099 3.796 1.00 97.56 82 PHE A C 1
ATOM 589 O O . PHE A 1 82 ? -10.720 -0.154 4.905 1.00 97.56 82 PHE A O 1
ATOM 596 N N . GLY A 1 83 ? -9.207 0.924 3.640 1.00 94.75 83 GLY A N 1
ATOM 597 C CA . GLY A 1 83 ? -8.627 1.697 4.741 1.00 94.75 83 GLY A CA 1
ATOM 598 C C . GLY A 1 83 ? -9.648 2.658 5.359 1.00 94.75 83 GLY A C 1
ATOM 599 O O . GLY A 1 83 ? -9.831 2.689 6.578 1.00 94.75 83 GLY A O 1
ATOM 600 N N . GLY A 1 84 ? -10.393 3.375 4.513 1.00 95.06 84 GLY A N 1
ATOM 601 C CA . GLY A 1 84 ? -11.511 4.215 4.940 1.00 95.06 84 GLY A CA 1
ATOM 602 C C . GLY A 1 84 ? -12.621 3.414 5.623 1.00 95.06 84 GLY A C 1
ATOM 603 O O . GLY A 1 84 ? -13.130 3.828 6.661 1.00 95.06 84 GLY A O 1
ATOM 604 N N . GLU A 1 85 ? -12.974 2.237 5.108 1.00 96.44 85 GLU A N 1
ATOM 605 C CA . GLU A 1 85 ? -13.969 1.363 5.736 1.00 96.44 85 GLU A CA 1
ATOM 606 C C . GLU A 1 85 ? -13.536 0.909 7.142 1.00 96.44 85 GLU A C 1
ATOM 608 O O . GLU A 1 85 ? -14.334 0.963 8.085 1.00 96.44 85 GLU A O 1
ATOM 613 N N . LEU A 1 86 ? -12.266 0.538 7.328 1.00 94.94 86 LEU A N 1
ATOM 614 C CA . LEU A 1 86 ? -11.716 0.196 8.646 1.00 94.94 86 LEU A CA 1
ATOM 615 C C . LEU A 1 86 ? -11.874 1.345 9.646 1.00 94.94 86 LEU A C 1
ATOM 617 O O . LEU A 1 86 ? -12.351 1.127 10.762 1.00 94.94 86 LEU A O 1
ATOM 621 N N . MET A 1 87 ? -11.527 2.563 9.234 1.00 94.06 87 MET A N 1
ATOM 622 C CA . MET A 1 87 ? -11.596 3.746 10.088 1.00 94.06 87 MET A CA 1
ATOM 623 C C . MET A 1 87 ? -13.045 4.181 10.347 1.00 94.06 87 MET A C 1
ATOM 625 O O . MET A 1 87 ? -13.476 4.320 11.493 1.00 94.06 87 MET A O 1
ATOM 629 N N . PHE A 1 88 ? -13.831 4.395 9.295 1.00 94.56 88 PHE A N 1
ATOM 630 C CA . PHE A 1 88 ? -15.136 5.044 9.407 1.00 94.56 88 PHE A CA 1
ATOM 631 C C . PHE A 1 88 ? -16.259 4.076 9.767 1.00 94.56 88 PHE A C 1
ATOM 633 O O . PHE A 1 88 ? -17.114 4.434 10.584 1.00 94.56 88 PHE A O 1
ATOM 640 N N . ARG A 1 89 ? -16.258 2.861 9.205 1.00 94.00 89 ARG A N 1
ATOM 641 C CA . ARG A 1 89 ? -17.303 1.853 9.449 1.00 94.00 89 ARG A CA 1
ATOM 642 C C . ARG A 1 89 ? -16.964 0.967 10.638 1.00 94.00 89 ARG A C 1
ATOM 644 O O . ARG A 1 89 ? -17.831 0.711 11.469 1.00 94.00 89 ARG A O 1
ATOM 651 N N . HIS A 1 90 ? -15.718 0.506 10.729 1.00 92.50 90 HIS A N 1
ATOM 652 C CA . HIS A 1 90 ? -15.298 -0.438 11.769 1.00 92.50 90 HIS A CA 1
ATOM 653 C C . HIS A 1 90 ? -14.619 0.212 12.975 1.00 92.50 90 HIS A C 1
ATOM 655 O O . HIS A 1 90 ? -14.319 -0.495 13.937 1.00 92.50 90 HIS A O 1
ATOM 661 N N . LYS A 1 91 ? -14.426 1.538 12.948 1.00 92.62 91 LYS A N 1
ATOM 662 C CA . LYS A 1 91 ? -13.859 2.332 14.050 1.00 92.62 91 LYS A CA 1
ATOM 663 C C . LYS A 1 91 ? -12.495 1.816 14.522 1.00 92.62 91 LYS A C 1
ATOM 665 O O . LYS A 1 91 ? -12.130 1.951 15.688 1.00 92.62 91 LYS A O 1
ATOM 670 N N . VAL A 1 92 ? -11.735 1.204 13.616 1.00 90.94 92 VAL A N 1
ATOM 671 C CA . VAL A 1 92 ? -10.363 0.773 13.884 1.00 90.94 92 VAL A CA 1
ATOM 672 C C . VAL A 1 92 ? -9.489 2.024 13.978 1.00 90.94 92 VAL A C 1
ATOM 674 O O . VAL A 1 92 ? -9.543 2.874 13.095 1.00 90.94 92 VAL A O 1
ATOM 677 N N . GLY A 1 93 ? -8.711 2.151 15.058 1.00 83.75 93 GLY A N 1
ATOM 678 C CA . GLY A 1 93 ? -7.833 3.306 15.291 1.00 83.75 93 GLY A CA 1
ATOM 679 C C . GLY A 1 93 ? -8.513 4.533 15.915 1.00 83.75 93 GLY A C 1
ATOM 680 O O . GLY A 1 93 ? -7.895 5.589 15.985 1.00 83.75 93 GLY A O 1
ATOM 681 N N . ILE A 1 94 ? -9.762 4.413 16.379 1.00 85.19 94 ILE A N 1
ATOM 682 C CA . ILE A 1 94 ? 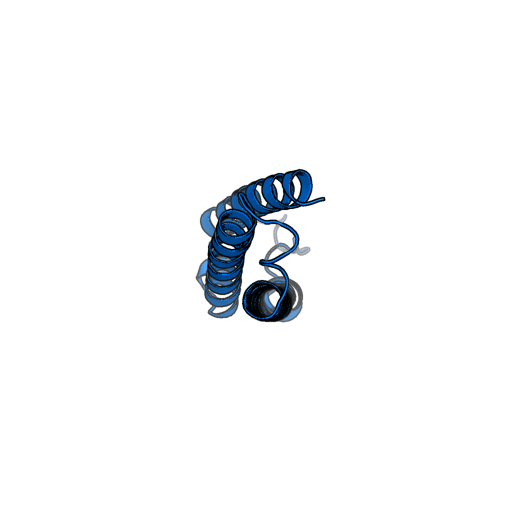-10.474 5.488 17.086 1.00 85.19 94 ILE A CA 1
ATOM 683 C C . ILE A 1 94 ? -10.498 5.177 18.585 1.00 85.19 94 ILE A C 1
ATOM 685 O O . ILE A 1 94 ? -11.042 4.150 18.984 1.00 85.19 94 ILE A O 1
ATOM 689 N N . VAL A 1 95 ? -9.955 6.082 19.405 1.00 73.50 95 VAL A N 1
ATOM 690 C CA . VAL A 1 95 ? -10.088 6.038 20.871 1.00 73.50 95 VAL A CA 1
ATOM 691 C C . VAL A 1 95 ? -11.425 6.678 21.247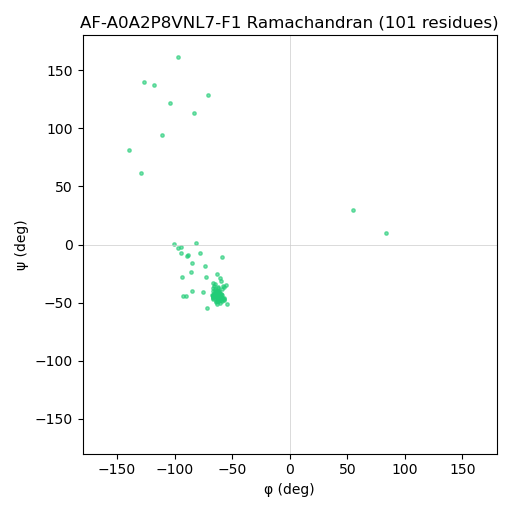 1.00 73.50 95 VAL A C 1
ATOM 693 O O . VAL A 1 95 ? -11.641 7.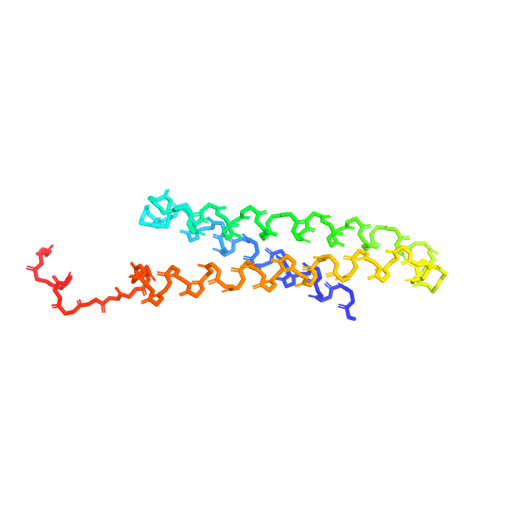867 21.005 1.00 73.50 95 VAL A O 1
ATOM 696 N N . GLY A 1 96 ? -12.353 5.881 21.778 1.00 66.12 96 GLY A N 1
ATOM 697 C CA . GLY A 1 96 ? -13.679 6.343 22.201 1.00 66.12 96 GLY A CA 1
ATOM 698 C C . GLY A 1 96 ? -13.759 6.636 23.709 1.00 66.12 96 GLY A C 1
ATOM 699 O O . GLY A 1 96 ? -12.959 6.091 24.468 1.00 66.12 96 GLY A O 1
ATOM 700 N N . PRO A 1 97 ? -14.761 7.410 24.182 1.00 61.06 97 PRO A N 1
ATOM 701 C CA . PRO A 1 97 ? -14.915 7.784 25.599 1.00 61.06 97 PRO A CA 1
ATOM 702 C C . PRO A 1 97 ? -15.050 6.619 26.600 1.00 61.06 97 PRO A C 1
ATOM 704 O O . PRO A 1 97 ? -14.995 6.850 27.802 1.00 61.06 97 PRO A O 1
ATOM 707 N N . GLY A 1 98 ? -15.246 5.383 26.128 1.00 55.38 98 GLY A N 1
ATOM 708 C CA . GLY A 1 98 ? -15.372 4.187 26.967 1.00 55.38 98 GLY A CA 1
ATOM 709 C C . GLY A 1 98 ? -14.074 3.402 27.186 1.00 55.38 98 GLY A C 1
ATOM 710 O O . GLY A 1 98 ? -14.080 2.474 27.983 1.00 55.38 98 GLY A O 1
ATOM 711 N N . GLU A 1 99 ? -12.968 3.738 26.512 1.00 58.06 99 GLU A N 1
ATOM 712 C CA . GLU A 1 99 ? -11.710 2.972 26.626 1.00 58.06 99 GLU A CA 1
ATOM 713 C C . GLU A 1 99 ? -10.800 3.449 27.775 1.00 58.06 99 GLU A C 1
ATOM 715 O O . GLU A 1 99 ? -9.813 2.793 28.101 1.00 58.06 99 GLU A O 1
ATOM 720 N N . THR A 1 100 ? -11.127 4.575 28.417 1.00 57.34 100 THR A N 1
ATOM 721 C CA . THR A 1 100 ? -10.331 5.154 29.515 1.00 57.34 100 THR A CA 1
ATOM 722 C C . THR A 1 100 ? -10.731 4.640 30.902 1.00 57.34 100 THR A C 1
ATOM 724 O O . THR A 1 100 ? -10.032 4.936 31.865 1.00 57.34 100 THR A O 1
ATOM 727 N N . MET A 1 101 ? -11.839 3.901 31.028 1.00 52.44 101 MET A N 1
ATOM 728 C CA . MET A 1 101 ? -12.435 3.569 32.335 1.00 52.44 101 MET A CA 1
ATOM 729 C C . MET A 1 101 ? -12.115 2.158 32.856 1.00 52.44 101 MET A C 1
ATOM 731 O O . MET A 1 101 ? -12.550 1.818 33.949 1.00 52.44 101 MET A O 1
ATOM 735 N N . GLU A 1 102 ? -11.344 1.350 32.123 1.00 50.44 102 GLU A N 1
ATOM 736 C CA . GLU A 1 102 ? -10.943 -0.002 32.555 1.00 50.44 102 GLU A CA 1
ATOM 737 C C . GLU A 1 102 ? -9.424 -0.210 32.437 1.00 50.44 102 GLU A C 1
ATOM 739 O O . GLU A 1 102 ? -8.947 -1.060 31.682 1.00 50.44 102 GLU A O 1
ATOM 744 N N . ARG A 1 103 ? -8.641 0.591 33.167 1.00 46.94 103 ARG A N 1
ATOM 745 C CA . ARG A 1 103 ? -7.245 0.258 33.488 1.00 46.94 103 ARG A CA 1
ATOM 746 C C . ARG A 1 103 ? -7.078 0.029 34.976 1.00 46.94 103 ARG A C 1
ATOM 748 O O . ARG A 1 103 ? -7.678 0.809 35.745 1.00 46.94 103 ARG A O 1
#

pLDDT: mean 88.31, std 11.52, range [46.94, 98.44]

Foldseek 3Di:
DLVVVLVVLVVVLVVLVCLLVVFVLLVVDPLSVLLNVLSVVLNVLSVVLCVQCVVPVPVSCPDNSVVSVVSSVVSNVSSVVSVCCCCPVVVGPPDDPPPVPPD

Solvent-accessible surface area (backbone atoms only — not comparable to full-atom values): 5712 Å² total; per-residue (Å²): 110,71,69,61,51,52,52,52,50,52,53,50,49,52,53,53,50,50,49,51,71,72,32,64,73,37,66,77,33,70,44,38,52,49,22,51,54,28,48,52,50,26,50,54,53,49,53,52,50,51,60,65,25,68,89,39,63,72,69,38,40,64,69,63,39,50,53,53,48,52,51,33,51,50,30,48,53,54,20,49,51,26,51,47,41,35,40,73,74,64,46,50,95,61,89,54,94,75,73,78,79,79,124

Sequence (103 aa):
LLGLGVLSAIAAAITGMADFINIPRARQRTAGWAHMALHVGALVLSIINVILRWGDPAGAILPVGLVLSLVVSGLLLASGWFGGELMFRHKVGIVGPGETMER

Radius of gyration: 17.08 Å; Cα contacts (8 Å, |Δi|>4): 75; chains: 1; bounding box: 35×21×58 Å

Secondary structure (DSSP, 8-state):
-HHHHHHHHHHHHHHHHHHHHH-HHHHTSHHHHHHHHHHHHHHHHHHHHHHHTSS-TTGGGTTHHHHHHHHHHHHHHHHHHHHHIIIIIT-TT---TTSSS--

Mean predicted aligned error: 5.87 Å